Protein AF-A0A2G2ZIA5-F1 (afdb_monomer_lite)

Secondary structure (DSSP, 8-state):
--------PPP------------HHHHHHHHHHHHHHHHHHHHHHH-------HHHH-S-TT----TT-PPPPPPPP-SSS-HHHHHHHHHHHHHHTT--HHHHHHHHHHHH-TT---

Sequence (118 aa):
MTGPYDYTQPPEFTPNTKKPVMTEEQEEMARKLRSLKLTMKNLQGLWGYKGVSYKDLCMFPGVHLPLSFKMPTFEKYDRHGDPVAHLRCYYNQLRG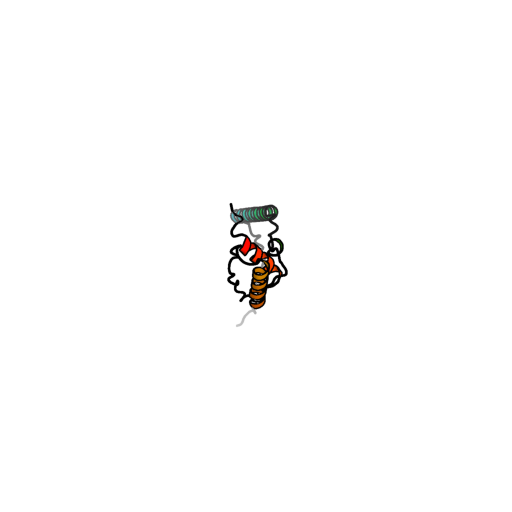AGGKEELLMEYFGKSLLGLASE

pLDDT: mean 73.49, std 13.38, range [38.44, 96.75]

Radius of gyration: 37.95 Å; chains: 1; bounding box: 78×67×93 Å

Foldseek 3Di:
DDDDDDPDDDPPPDVPPPPPPQDPVNVVVVVVVVVVVVVVVVVVVVPPPPDCDPVNVDPCPPDDDDPPQDDDDADQDPVPDDPVVSLVVLVVRCVVSVHDPVVSVVVVVVSVCPPVPD

Structure (mmCIF, N/CA/C/O backbone):
data_AF-A0A2G2ZIA5-F1
#
_entry.id   AF-A0A2G2ZIA5-F1
#
loop_
_atom_site.group_PDB
_atom_site.id
_atom_site.type_symbol
_atom_site.label_atom_id
_atom_site.label_alt_id
_atom_site.label_comp_id
_atom_site.label_asym_id
_atom_site.label_entity_id
_atom_site.label_seq_id
_atom_site.pdbx_PDB_ins_code
_atom_site.Cartn_x
_atom_site.Cartn_y
_atom_site.Cartn_z
_atom_site.occupancy
_atom_site.B_iso_or_equiv
_atom_site.auth_seq_id
_atom_site.auth_comp_id
_atom_site.auth_asym_id
_atom_site.auth_atom_id
_atom_site.pdbx_PDB_model_num
ATOM 1 N N . MET A 1 1 ? -57.694 -44.544 72.932 1.00 44.03 1 MET A N 1
ATOM 2 C CA . MET A 1 1 ? -56.798 -45.004 71.850 1.00 44.03 1 MET A CA 1
ATOM 3 C C . MET A 1 1 ? -57.241 -44.316 70.568 1.00 44.03 1 MET A C 1
ATOM 5 O O . MET A 1 1 ? -58.412 -44.459 70.253 1.00 44.03 1 MET A O 1
ATOM 9 N N . THR A 1 2 ? -56.323 -43.573 69.917 1.00 44.09 2 THR A N 1
ATOM 10 C CA . THR A 1 2 ? -56.300 -43.163 68.482 1.00 44.09 2 THR A CA 1
ATOM 11 C C . THR A 1 2 ? -57.557 -42.461 67.946 1.00 44.09 2 THR A C 1
ATOM 13 O O . THR A 1 2 ? -58.567 -43.115 67.755 1.00 44.09 2 THR A O 1
ATOM 16 N N . GLY A 1 3 ? -57.635 -41.160 67.654 1.00 44.75 3 GLY A N 1
ATOM 17 C CA . GLY A 1 3 ? -56.676 -40.130 67.225 1.00 44.75 3 GLY A CA 1
ATOM 18 C C . GLY A 1 3 ? -57.367 -39.397 66.051 1.00 44.75 3 GLY A C 1
ATOM 19 O O . GLY A 1 3 ? -57.816 -40.097 65.142 1.00 44.75 3 GLY A O 1
ATOM 20 N N . PRO A 1 4 ? -57.581 -38.066 66.067 1.00 55.78 4 PRO A N 1
ATOM 21 C CA . PRO A 1 4 ? -58.306 -37.393 64.995 1.00 55.78 4 PRO A CA 1
ATOM 22 C C . PRO A 1 4 ? -57.363 -37.217 63.802 1.00 55.78 4 PRO A C 1
ATOM 24 O O . PRO A 1 4 ? -56.199 -36.873 63.972 1.00 55.78 4 PRO A O 1
ATOM 27 N N . TYR A 1 5 ? -57.840 -37.509 62.597 1.00 58.75 5 TYR A N 1
ATOM 28 C CA . TYR A 1 5 ? -57.057 -37.315 61.383 1.00 58.75 5 TYR A CA 1
ATOM 29 C C . TYR A 1 5 ? -56.827 -35.815 61.160 1.00 58.75 5 TYR A C 1
ATOM 31 O O . TYR A 1 5 ? -57.718 -35.107 60.694 1.00 58.75 5 TYR A O 1
ATOM 39 N N . ASP A 1 6 ? -55.629 -35.350 61.506 1.00 56.41 6 ASP A N 1
ATOM 40 C CA . ASP A 1 6 ? -55.107 -34.032 61.167 1.00 56.41 6 ASP A CA 1
ATOM 41 C C . ASP A 1 6 ? -54.881 -33.956 59.649 1.00 56.41 6 ASP A C 1
ATOM 43 O O . ASP A 1 6 ? -53.838 -34.355 59.129 1.00 56.41 6 ASP A O 1
ATOM 47 N N . TYR A 1 7 ? -55.871 -33.451 58.912 1.00 56.53 7 TYR A N 1
ATOM 48 C CA . TYR A 1 7 ? -55.628 -32.953 57.561 1.00 56.53 7 TYR A CA 1
ATOM 49 C C . TYR A 1 7 ? -55.080 -31.533 57.665 1.00 56.53 7 TYR A C 1
ATOM 51 O O . TYR A 1 7 ? -55.816 -30.560 57.813 1.00 56.53 7 TYR A O 1
ATOM 59 N N . THR A 1 8 ? -53.755 -31.442 57.604 1.00 60.22 8 THR A N 1
ATOM 60 C CA . THR A 1 8 ? -52.999 -30.197 57.498 1.00 60.22 8 THR A CA 1
ATOM 61 C C . THR A 1 8 ? -53.500 -29.378 56.309 1.00 60.22 8 THR A C 1
ATOM 63 O O . THR A 1 8 ? -53.363 -29.781 55.153 1.00 60.22 8 THR A O 1
ATOM 66 N N . GLN A 1 9 ? -54.075 -28.214 56.603 1.00 64.56 9 GLN A N 1
ATOM 67 C CA . GLN A 1 9 ? -54.404 -27.189 55.617 1.00 64.56 9 GLN A CA 1
ATOM 68 C C . GLN A 1 9 ? -53.113 -26.785 54.872 1.00 64.56 9 GLN A C 1
ATOM 70 O O . GLN A 1 9 ? -52.091 -26.563 55.532 1.00 64.56 9 GLN A O 1
ATOM 75 N N . PRO A 1 10 ? -53.102 -26.689 53.528 1.00 58.25 10 PRO A N 1
ATOM 76 C CA . PRO A 1 10 ? -51.936 -26.188 52.809 1.00 58.25 10 PRO A CA 1
ATOM 77 C C . PRO A 1 10 ? -51.622 -24.765 53.290 1.00 58.25 10 PRO A C 1
ATOM 79 O O . PRO A 1 10 ? -52.564 -24.008 53.538 1.00 58.25 10 PRO A O 1
ATOM 82 N N . PRO A 1 11 ? -50.343 -24.366 53.412 1.00 58.22 11 PRO A N 1
ATOM 83 C CA . PRO A 1 11 ? -50.010 -22.999 53.775 1.00 58.22 11 PRO A CA 1
ATOM 84 C C . PRO A 1 11 ? -50.631 -22.063 52.739 1.00 58.22 11 PRO A C 1
ATOM 86 O O . PRO A 1 11 ? -50.293 -22.133 51.555 1.00 58.22 11 PRO A O 1
ATOM 89 N N . GLU A 1 12 ? -51.556 -21.206 53.167 1.00 54.38 12 GLU A N 1
ATOM 90 C CA . GLU A 1 12 ? -52.046 -20.142 52.306 1.00 54.38 12 GLU A CA 1
ATOM 91 C C . GLU A 1 12 ? -50.870 -19.213 52.009 1.00 54.38 12 GLU A C 1
ATOM 93 O O . GLU A 1 12 ? -50.398 -18.465 52.869 1.00 54.38 12 GLU A O 1
ATOM 98 N N . PHE A 1 13 ? -50.352 -19.290 50.784 1.00 53.44 13 PHE A N 1
ATOM 99 C CA . PHE A 1 13 ? -49.392 -18.321 50.287 1.00 53.44 13 PHE A CA 1
ATOM 100 C C . PHE A 1 13 ? -50.121 -16.994 50.122 1.00 53.44 13 PHE A C 1
ATOM 102 O O . PHE A 1 13 ? -50.639 -16.683 49.053 1.00 53.44 13 PHE A O 1
ATOM 109 N N . THR A 1 14 ? -50.150 -16.188 51.180 1.00 50.59 14 THR A N 1
ATOM 110 C CA . THR A 1 14 ? -50.471 -14.771 51.048 1.00 50.59 14 THR A CA 1
ATOM 111 C C . THR A 1 14 ? -49.442 -14.164 50.090 1.00 50.59 14 THR A C 1
ATOM 113 O O . THR A 1 14 ? -48.246 -14.187 50.417 1.00 50.59 14 THR A O 1
ATOM 116 N N . PRO A 1 15 ? -49.835 -13.607 48.928 1.00 49.78 15 PRO A N 1
ATOM 117 C CA . PRO A 1 15 ? -48.929 -12.823 48.111 1.00 49.78 15 PRO A CA 1
ATOM 118 C C . PRO A 1 15 ? -48.665 -11.543 48.896 1.00 49.78 15 PRO A C 1
ATOM 120 O O . PRO A 1 15 ? -49.429 -10.579 48.829 1.00 49.78 15 PRO A O 1
ATOM 123 N N . ASN A 1 16 ? -47.610 -11.556 49.712 1.00 50.12 16 ASN A N 1
ATOM 124 C CA . ASN A 1 16 ? -47.119 -10.369 50.389 1.00 50.12 16 ASN A CA 1
ATOM 125 C C . ASN A 1 16 ? -46.622 -9.412 49.308 1.00 50.12 16 ASN A C 1
ATOM 127 O O . ASN A 1 16 ? -45.446 -9.372 48.954 1.00 50.12 16 ASN A O 1
ATOM 131 N N . THR A 1 17 ? -47.556 -8.639 48.765 1.00 52.62 17 THR A N 1
ATOM 132 C CA . THR A 1 17 ? -47.292 -7.552 47.839 1.00 52.62 17 THR A CA 1
ATOM 133 C C . THR A 1 17 ? -46.796 -6.384 48.680 1.00 52.62 17 THR A C 1
ATOM 135 O O . THR A 1 17 ? -47.469 -5.368 48.843 1.00 52.62 17 THR A O 1
ATOM 138 N N . LYS A 1 18 ? -45.601 -6.533 49.265 1.00 56.19 18 LYS A N 1
ATOM 139 C CA . LYS A 1 18 ? -44.819 -5.372 49.672 1.00 56.19 18 LYS A CA 1
ATOM 140 C C . LYS A 1 18 ? -44.463 -4.669 48.371 1.00 56.19 18 LYS A C 1
ATOM 142 O O . LYS A 1 18 ? -43.580 -5.116 47.644 1.00 56.19 18 LYS A O 1
ATOM 147 N N . LYS A 1 19 ? -45.202 -3.604 48.045 1.00 64.25 19 LYS A N 1
ATOM 148 C CA . LYS A 1 19 ? -44.766 -2.653 47.021 1.00 64.25 19 LYS A CA 1
ATOM 149 C C . LYS A 1 19 ? -43.321 -2.285 47.376 1.00 64.25 19 LYS A C 1
ATOM 151 O O . LYS A 1 19 ? -43.102 -1.912 48.532 1.00 64.25 19 LYS A O 1
ATOM 156 N N . PRO A 1 20 ? -42.343 -2.441 46.470 1.00 59.84 20 PRO A N 1
ATOM 157 C CA . PRO A 1 20 ? -40.983 -2.046 46.779 1.00 59.84 20 PRO A CA 1
ATOM 158 C C . PRO A 1 20 ? -41.014 -0.543 47.047 1.00 59.84 20 PRO A C 1
ATOM 160 O O . PRO A 1 20 ? -41.291 0.255 46.153 1.00 59.84 20 PRO A O 1
ATOM 163 N N . VAL A 1 21 ? -40.822 -0.169 48.309 1.00 64.25 21 VAL A N 1
ATOM 164 C CA . VAL A 1 21 ? -40.564 1.215 48.682 1.00 64.25 21 VAL A CA 1
ATOM 165 C C . VAL A 1 21 ? -39.205 1.520 48.075 1.00 64.25 21 VAL A C 1
ATOM 167 O O . VAL A 1 21 ? -38.193 0.988 48.527 1.00 64.25 21 VAL A O 1
ATOM 170 N N . MET A 1 22 ? -39.193 2.285 46.985 1.00 61.56 22 MET A N 1
ATOM 171 C CA . MET A 1 22 ? -37.944 2.783 46.428 1.00 61.56 22 MET A CA 1
ATOM 172 C C . MET A 1 22 ? -37.292 3.664 47.486 1.00 61.56 22 MET A C 1
ATOM 174 O O . MET A 1 22 ? -37.885 4.642 47.938 1.00 61.56 22 MET A O 1
ATOM 178 N N . THR A 1 23 ? -36.089 3.288 47.902 1.00 81.00 23 THR A N 1
ATOM 179 C CA . THR A 1 23 ? -35.268 4.135 48.759 1.00 81.00 23 THR A CA 1
ATOM 180 C C . THR A 1 23 ? -34.787 5.344 47.963 1.00 81.00 23 THR A C 1
ATOM 182 O O . THR A 1 23 ? -34.637 5.286 46.739 1.00 81.00 23 THR A O 1
ATOM 185 N N . GLU A 1 24 ? -34.533 6.448 48.658 1.00 85.44 24 GLU A N 1
ATOM 186 C CA . GLU A 1 24 ? -34.056 7.702 48.063 1.00 85.44 24 GLU A CA 1
ATOM 187 C C . GLU A 1 24 ? -32.786 7.492 47.214 1.00 85.44 24 GLU A C 1
ATOM 189 O O . GLU A 1 24 ? -32.669 8.024 46.108 1.00 85.44 24 GLU A O 1
ATOM 194 N N . GLU A 1 25 ? -31.903 6.590 47.653 1.00 86.81 25 GLU A N 1
ATOM 195 C CA . GLU A 1 25 ? -30.714 6.155 46.910 1.00 86.81 25 GLU A CA 1
ATOM 196 C C . GLU A 1 25 ? -31.043 5.468 45.573 1.00 86.81 25 GLU A C 1
ATOM 198 O O . GLU A 1 25 ? -30.358 5.692 44.571 1.00 86.81 25 GLU A O 1
ATOM 203 N N . GLN A 1 26 ? -32.098 4.645 45.513 1.00 87.94 26 GLN A N 1
ATOM 204 C CA . GLN A 1 26 ? -32.513 4.002 44.261 1.00 87.94 26 GLN A CA 1
ATOM 205 C C . GLN A 1 26 ? -33.104 5.007 43.276 1.00 87.94 26 GLN A C 1
ATOM 207 O O . GLN A 1 26 ? -32.893 4.887 42.066 1.00 87.94 26 GLN A O 1
ATOM 212 N N . GLU A 1 27 ? -33.812 6.023 43.767 1.00 90.62 27 GLU A N 1
ATOM 213 C CA . GLU A 1 27 ? -34.325 7.087 42.912 1.00 90.62 27 GLU A CA 1
ATOM 214 C C . GLU A 1 27 ? -33.198 7.981 42.384 1.00 90.62 27 GLU A C 1
ATOM 216 O O . GLU A 1 27 ? -33.184 8.324 41.197 1.00 90.62 27 GLU A O 1
ATOM 221 N N . GLU A 1 28 ? -32.215 8.304 43.227 1.00 93.44 28 GLU A N 1
ATOM 222 C CA . GLU A 1 28 ? -31.020 9.042 42.826 1.00 93.44 28 GLU A CA 1
ATOM 223 C C . GLU A 1 28 ? -30.207 8.258 41.786 1.00 93.44 28 GLU A C 1
ATOM 225 O O . GLU A 1 28 ? -29.820 8.814 40.754 1.00 93.44 28 GLU A O 1
ATOM 230 N N . MET A 1 29 ? -30.012 6.952 41.992 1.00 94.62 29 MET A N 1
ATOM 231 C CA . MET A 1 29 ? -29.349 6.070 41.030 1.00 94.62 29 MET A CA 1
ATOM 232 C C . MET A 1 29 ? -30.111 6.021 39.702 1.00 94.62 29 MET A C 1
ATOM 234 O O . MET A 1 29 ? -29.510 6.159 38.634 1.00 94.62 29 MET A O 1
ATOM 238 N N . ALA A 1 30 ? -31.439 5.903 39.743 1.00 94.12 30 ALA A N 1
ATOM 239 C CA . ALA A 1 30 ? -32.270 5.931 38.545 1.00 94.12 30 ALA A CA 1
ATOM 240 C C . ALA A 1 30 ? -32.192 7.291 37.828 1.00 94.12 30 ALA A C 1
ATOM 242 O O . ALA A 1 30 ? -32.153 7.346 36.597 1.00 94.12 30 ALA A O 1
ATOM 243 N N . ARG A 1 31 ? -32.123 8.398 38.576 1.00 95.56 31 ARG A N 1
ATOM 244 C CA . ARG A 1 31 ? -31.954 9.757 38.042 1.00 95.56 31 ARG A CA 1
ATOM 245 C C . ARG A 1 31 ? -30.588 9.925 37.375 1.00 95.56 31 ARG A C 1
ATOM 247 O O . ARG A 1 31 ? -30.530 10.421 36.251 1.00 95.56 31 ARG A O 1
ATOM 254 N N . LYS A 1 32 ? -29.516 9.437 38.007 1.00 96.31 32 LYS A N 1
ATOM 255 C CA . LYS A 1 32 ? -28.155 9.408 37.447 1.00 96.31 32 LYS A CA 1
ATOM 256 C C . LYS A 1 32 ? -28.082 8.552 36.184 1.00 96.31 32 LYS A C 1
ATOM 258 O O . LYS A 1 32 ? -27.518 9.000 35.192 1.00 96.31 32 LYS A O 1
ATOM 263 N N . LEU A 1 33 ? -28.717 7.380 36.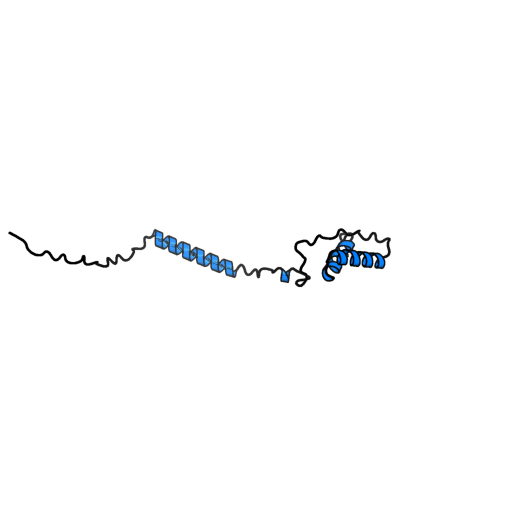170 1.00 96.75 33 LEU A N 1
ATOM 264 C CA . LEU A 1 33 ? -28.756 6.503 34.996 1.00 96.75 33 LEU A CA 1
ATOM 265 C C . LEU A 1 33 ? -29.517 7.142 33.826 1.00 96.75 33 LEU A C 1
ATOM 267 O O . LEU A 1 33 ? -29.067 7.077 32.683 1.00 96.75 33 LEU A O 1
ATOM 271 N N . ARG A 1 34 ? -30.656 7.793 34.101 1.00 96.56 34 ARG A N 1
ATOM 272 C CA . ARG A 1 34 ? -31.407 8.555 33.089 1.00 96.56 34 ARG A CA 1
ATOM 273 C C . ARG A 1 34 ? -30.588 9.720 32.542 1.00 96.56 34 ARG A C 1
ATOM 275 O O . ARG A 1 34 ? -30.573 9.908 31.328 1.00 96.56 34 ARG A O 1
ATOM 282 N N . SER A 1 35 ? -29.898 10.448 33.421 1.00 96.62 35 SER A N 1
ATOM 283 C CA . SER A 1 35 ? -28.995 11.536 33.044 1.00 96.62 35 SER A CA 1
ATOM 284 C C . SER A 1 35 ? -27.883 11.020 32.133 1.00 96.62 35 SER A C 1
ATOM 286 O O . SER A 1 35 ? -27.799 11.448 30.990 1.00 96.62 35 SER A O 1
ATOM 288 N N . LEU A 1 36 ? -27.141 9.993 32.561 1.00 96.12 36 LEU A N 1
ATOM 289 C CA . LEU A 1 36 ? -26.069 9.372 31.780 1.00 96.12 36 LEU A CA 1
ATOM 290 C C . LEU A 1 36 ? -26.551 8.882 30.406 1.00 96.12 36 LEU A C 1
ATOM 292 O O . LEU A 1 36 ? -25.907 9.137 29.389 1.00 96.12 36 LEU A O 1
ATOM 296 N N . LYS A 1 37 ? -27.713 8.219 30.355 1.00 94.88 37 LYS A N 1
ATOM 297 C CA . LYS A 1 37 ? -28.325 7.750 29.104 1.00 94.88 37 LYS A CA 1
ATOM 298 C C . LYS A 1 37 ? -28.661 8.907 28.160 1.00 94.88 37 LYS A C 1
ATOM 300 O O . LYS A 1 37 ? -28.514 8.760 26.947 1.00 94.88 37 LYS A O 1
ATOM 305 N N . LEU A 1 38 ? -29.125 10.036 28.695 1.00 93.75 38 LEU A N 1
ATOM 306 C CA . LEU A 1 38 ? -29.394 11.239 27.911 1.00 93.75 38 LEU A CA 1
ATOM 307 C C . LEU A 1 38 ? -28.090 11.846 27.380 1.00 93.75 38 LEU A C 1
ATOM 309 O O . LEU A 1 38 ? -28.017 12.165 26.196 1.00 93.75 38 LEU A O 1
ATOM 313 N N . THR A 1 39 ? -27.042 11.916 28.206 1.00 93.25 39 THR A N 1
ATOM 314 C CA . THR A 1 39 ? -25.719 12.399 27.786 1.00 93.25 39 THR A CA 1
ATOM 315 C C . THR A 1 39 ? -25.150 11.550 26.652 1.00 93.25 39 THR A C 1
ATOM 317 O O . THR A 1 39 ? -24.683 12.096 25.658 1.00 93.25 39 THR A O 1
ATOM 320 N N . MET A 1 40 ? -25.256 10.219 26.740 1.00 87.50 40 MET A N 1
ATOM 321 C CA . MET A 1 40 ? -24.810 9.308 25.678 1.00 87.50 40 MET A CA 1
ATOM 322 C C . MET A 1 40 ? -25.582 9.509 24.368 1.00 87.50 40 MET A C 1
ATOM 324 O O . MET A 1 40 ? -24.972 9.540 23.303 1.00 87.50 40 MET A O 1
ATOM 328 N N . LYS A 1 41 ? -26.909 9.687 24.426 1.00 87.25 41 LYS A N 1
ATOM 329 C CA . LYS A 1 41 ? -27.728 9.973 23.234 1.00 87.25 41 LYS A CA 1
ATOM 330 C C . LYS A 1 41 ? -27.352 11.304 22.581 1.00 87.25 41 LYS A C 1
ATOM 332 O O . LYS A 1 41 ? -27.237 11.370 21.361 1.00 87.25 41 LYS A O 1
ATOM 337 N N . ASN A 1 42 ? -27.125 12.339 23.388 1.00 86.44 42 ASN A N 1
ATOM 338 C CA . ASN A 1 42 ? -26.715 13.654 22.897 1.00 86.44 42 ASN A CA 1
ATOM 339 C C . ASN A 1 42 ? -25.321 13.601 22.256 1.00 86.44 42 ASN A C 1
ATOM 341 O O . ASN A 1 42 ? -25.116 14.174 21.190 1.00 86.44 42 ASN A O 1
ATOM 345 N N . LEU A 1 43 ? -24.385 12.858 22.857 1.00 83.62 43 LEU A N 1
ATOM 346 C CA . LEU A 1 43 ? -23.059 12.627 22.283 1.00 83.62 43 LEU A CA 1
ATOM 347 C C . LEU A 1 43 ? -23.129 11.841 20.971 1.00 83.62 43 LEU A C 1
ATOM 349 O O . LEU A 1 43 ? -22.408 12.176 20.044 1.00 83.62 43 LEU A O 1
ATOM 353 N N . GLN A 1 44 ? 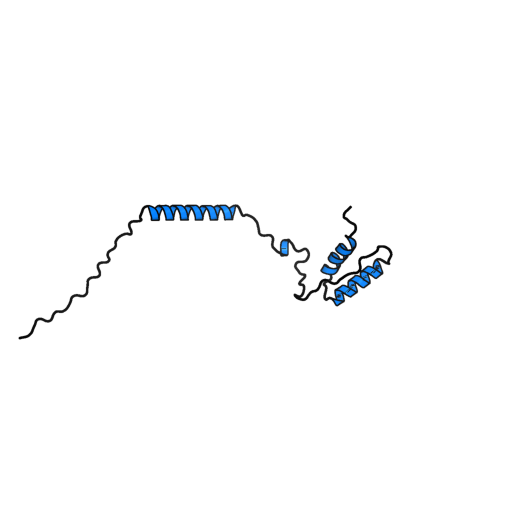-24.016 10.851 20.849 1.00 74.75 44 GLN A N 1
ATOM 354 C CA . GLN A 1 44 ? -24.185 10.080 19.613 1.00 74.75 44 GLN A CA 1
ATOM 355 C C . GLN A 1 44 ? -24.731 10.933 18.453 1.00 74.75 44 GLN A C 1
ATOM 357 O O . GLN A 1 44 ? -24.354 10.710 17.307 1.00 74.75 44 GLN A O 1
ATOM 362 N N . GLY A 1 45 ? -25.577 11.929 18.746 1.00 67.69 45 GLY A N 1
ATOM 363 C CA . GLY A 1 45 ? -26.047 12.915 17.764 1.00 67.69 45 GLY A CA 1
ATOM 364 C C . GLY A 1 45 ? -25.009 13.987 17.408 1.00 67.69 45 GLY A C 1
ATOM 365 O O . GLY A 1 45 ? -25.018 14.492 16.289 1.00 67.69 45 GLY A O 1
ATOM 366 N N . LEU A 1 46 ? -24.099 14.315 18.335 1.00 67.75 46 LEU A N 1
ATOM 367 C CA . LEU A 1 46 ? -22.997 15.260 18.111 1.00 67.75 46 LEU A CA 1
ATOM 368 C C . LEU A 1 46 ? -21.804 14.603 17.397 1.00 67.75 46 LEU A C 1
ATOM 370 O O . LEU A 1 46 ? -21.114 15.247 16.611 1.00 67.75 46 LEU A O 1
ATOM 374 N N . TRP A 1 47 ? -21.596 13.303 17.624 1.00 59.84 47 TRP A N 1
ATOM 375 C CA . TRP A 1 47 ? -20.618 12.455 16.944 1.00 59.84 47 TRP A CA 1
ATOM 376 C C . TRP A 1 47 ? -21.103 12.100 15.531 1.00 59.84 47 TRP A C 1
ATOM 378 O O . TRP A 1 47 ? -21.075 10.946 15.111 1.00 59.84 47 TRP A O 1
ATOM 388 N N . GLY A 1 48 ? -21.527 13.109 14.765 1.00 60.66 48 GLY A N 1
ATOM 389 C CA . GLY A 1 48 ? -21.864 13.024 13.342 1.00 60.66 48 GLY A CA 1
ATOM 390 C C . GLY A 1 48 ? -20.659 12.719 12.446 1.00 60.66 48 GLY A C 1
ATOM 391 O O . GLY A 1 48 ? -20.678 13.020 11.254 1.00 60.66 48 GLY A O 1
ATOM 392 N N . TYR A 1 49 ? -19.597 12.129 12.999 1.00 63.53 49 TYR A N 1
ATOM 393 C CA . TYR A 1 49 ? -18.498 11.579 12.232 1.00 63.53 49 TYR A CA 1
ATOM 394 C C . TYR A 1 49 ? -19.039 10.356 11.505 1.00 63.53 49 TYR A C 1
ATOM 396 O O . TYR A 1 49 ? -19.060 9.239 12.025 1.00 63.53 49 TYR A O 1
ATOM 404 N N . LYS A 1 50 ? -19.505 10.581 10.277 1.00 70.69 50 LYS A N 1
ATOM 405 C CA . LYS A 1 50 ? -19.630 9.521 9.290 1.00 70.69 50 LYS A CA 1
ATOM 406 C C . LYS A 1 50 ? -18.238 8.909 9.184 1.00 70.69 50 LYS A C 1
ATOM 408 O O . LYS A 1 50 ? -17.328 9.546 8.659 1.00 70.69 50 LYS A O 1
ATOM 413 N N . GLY A 1 51 ? -18.053 7.750 9.817 1.00 74.12 51 GLY A N 1
ATOM 414 C CA . GLY A 1 51 ? -16.765 7.075 9.851 1.00 74.12 51 GLY A CA 1
ATOM 415 C C . GLY A 1 51 ? -16.261 6.951 8.424 1.00 74.12 51 GLY A C 1
ATOM 416 O O . GLY A 1 51 ? -16.980 6.441 7.566 1.00 74.12 51 GLY A O 1
ATOM 417 N N . VAL A 1 52 ? -15.075 7.489 8.163 1.00 78.19 52 VAL A N 1
ATOM 418 C CA . VAL A 1 52 ? -14.480 7.393 6.837 1.00 78.19 52 VAL A CA 1
ATOM 419 C C . VAL A 1 52 ? -14.112 5.927 6.640 1.00 78.19 52 VAL A C 1
ATOM 421 O O . VAL A 1 52 ? -13.321 5.370 7.404 1.00 78.19 52 VAL A O 1
ATOM 424 N N . SER A 1 53 ? -14.756 5.262 5.685 1.00 83.06 53 SER A N 1
ATOM 425 C CA . SER A 1 53 ? -14.481 3.857 5.414 1.00 83.06 53 SER A CA 1
ATOM 426 C C . SER A 1 53 ? -13.170 3.716 4.642 1.00 83.06 53 SER A C 1
ATOM 428 O O . SER A 1 53 ? -12.709 4.652 3.989 1.00 83.06 53 SER A O 1
ATOM 430 N N . TYR A 1 54 ? -12.589 2.513 4.638 1.00 75.62 54 TYR A N 1
ATOM 431 C CA . TYR A 1 54 ? -11.458 2.208 3.755 1.00 75.62 54 TYR A CA 1
ATOM 432 C C . TYR A 1 54 ? -11.755 2.590 2.298 1.00 75.62 54 TYR A C 1
ATOM 434 O O . TYR A 1 54 ? -10.880 3.100 1.613 1.00 75.62 54 TYR A O 1
ATOM 442 N N . LYS A 1 55 ? -12.997 2.402 1.834 1.00 78.44 55 LYS A N 1
ATOM 443 C CA . LYS A 1 55 ? -13.395 2.740 0.462 1.00 78.44 55 LYS A CA 1
ATOM 444 C C . LYS A 1 55 ? -13.436 4.245 0.199 1.00 78.44 55 LYS A C 1
ATOM 446 O O . LYS A 1 55 ? -13.230 4.638 -0.938 1.00 78.44 55 LYS A O 1
ATOM 451 N N . ASP A 1 56 ? -13.678 5.054 1.227 1.00 82.69 56 ASP A N 1
ATOM 452 C CA . ASP A 1 56 ? -13.670 6.517 1.120 1.00 82.69 56 ASP A CA 1
ATOM 453 C C . ASP A 1 56 ? -12.234 7.079 1.124 1.00 82.69 56 ASP A C 1
ATOM 455 O O . ASP A 1 56 ? -11.993 8.157 0.591 1.00 82.69 56 ASP A O 1
ATOM 459 N N . LEU A 1 57 ? -11.276 6.348 1.712 1.00 80.62 57 LEU A N 1
ATOM 460 C CA . LEU A 1 57 ? -9.851 6.718 1.748 1.00 80.62 57 LEU A CA 1
ATOM 461 C C . LEU A 1 57 ? -9.030 6.118 0.601 1.00 80.62 57 LEU A C 1
ATOM 463 O O . LEU A 1 57 ? -7.977 6.646 0.250 1.00 80.62 57 LEU A O 1
ATOM 467 N N . CYS A 1 58 ? -9.446 4.973 0.066 1.00 76.81 58 CYS A N 1
ATOM 468 C CA . CYS A 1 58 ? -8.659 4.220 -0.897 1.00 76.81 58 CYS A CA 1
ATOM 469 C C . CYS A 1 58 ? -8.847 4.775 -2.312 1.00 76.81 58 CYS A C 1
ATOM 471 O O . CYS A 1 58 ? -9.958 4.778 -2.834 1.00 76.81 58 CYS A O 1
ATOM 473 N N . MET A 1 59 ? -7.746 5.147 -2.973 1.00 79.62 59 MET A N 1
ATOM 474 C CA . MET A 1 59 ? -7.758 5.521 -4.395 1.00 79.62 59 MET A CA 1
ATOM 475 C C . MET A 1 59 ? -8.143 4.349 -5.315 1.00 79.62 59 MET A C 1
ATOM 477 O O . MET A 1 59 ? -8.642 4.571 -6.414 1.00 79.62 59 MET A O 1
ATOM 481 N N . PHE A 1 60 ? -7.960 3.102 -4.860 1.00 74.38 60 PHE A N 1
ATOM 482 C CA . PHE A 1 60 ? -8.181 1.894 -5.659 1.00 74.38 60 PHE A CA 1
ATOM 483 C C . PHE A 1 60 ? -8.935 0.800 -4.884 1.00 74.38 60 PHE A C 1
ATOM 485 O O . PHE A 1 60 ? -8.372 -0.249 -4.561 1.00 74.38 60 PHE A O 1
ATOM 492 N N . PRO A 1 61 ? -10.236 0.982 -4.604 1.00 71.50 61 PRO A N 1
ATOM 493 C CA . PRO A 1 61 ? -11.004 0.066 -3.756 1.00 71.50 61 PRO A CA 1
ATOM 494 C C . PRO A 1 61 ? -11.199 -1.348 -4.345 1.00 71.50 61 PRO A C 1
ATOM 496 O O . PRO A 1 61 ? -11.666 -2.232 -3.630 1.00 71.50 61 PRO A O 1
ATOM 499 N N . GLY A 1 62 ? -10.862 -1.576 -5.625 1.00 74.94 62 GLY A N 1
ATOM 500 C CA . GLY A 1 62 ? -10.875 -2.894 -6.291 1.00 74.94 62 GLY A CA 1
ATOM 501 C C . GLY A 1 62 ? -9.524 -3.629 -6.289 1.00 74.94 62 GLY A C 1
ATOM 502 O O . GLY A 1 62 ? -9.403 -4.770 -6.761 1.00 74.94 62 GLY A O 1
ATOM 503 N N . VAL A 1 63 ? -8.475 -2.999 -5.758 1.00 74.38 63 VAL A N 1
ATOM 504 C CA . VAL A 1 63 ? -7.150 -3.608 -5.655 1.00 74.38 63 VAL A CA 1
ATOM 505 C C . VAL A 1 63 ? -7.075 -4.408 -4.360 1.00 74.38 63 VAL A C 1
ATOM 507 O O . VAL A 1 63 ? -6.972 -3.872 -3.264 1.00 74.38 63 VAL A O 1
ATOM 510 N N . HIS A 1 64 ? -7.100 -5.730 -4.504 1.00 75.75 64 HIS A N 1
ATOM 511 C CA . HIS A 1 64 ? -6.843 -6.668 -3.422 1.00 75.75 64 HIS A CA 1
ATOM 512 C C . HIS A 1 64 ? -5.430 -7.209 -3.580 1.00 75.75 64 HIS A C 1
ATOM 514 O O . HIS A 1 64 ? -5.128 -7.871 -4.576 1.00 75.75 64 HIS A O 1
ATOM 520 N N . LEU A 1 65 ? -4.580 -6.891 -2.609 1.00 72.56 65 LEU A N 1
ATOM 521 C CA . LEU A 1 65 ? -3.243 -7.450 -2.506 1.00 72.56 65 LEU A CA 1
ATOM 522 C C . LEU A 1 65 ? -3.293 -8.778 -1.740 1.00 72.56 65 LEU A C 1
ATOM 524 O O . LEU A 1 65 ? -4.006 -8.871 -0.737 1.00 72.56 65 LEU A O 1
ATOM 528 N N . PRO A 1 66 ? -2.542 -9.805 -2.174 1.00 76.44 66 PRO A N 1
ATOM 529 C CA . PRO A 1 66 ? -2.332 -11.001 -1.369 1.00 76.44 66 PRO A CA 1
ATOM 530 C C . PRO A 1 66 ? -1.739 -10.644 -0.001 1.00 76.44 66 PRO A C 1
ATOM 532 O O . PRO A 1 66 ? -0.919 -9.734 0.099 1.00 76.44 66 PRO A O 1
ATOM 535 N N . LEU A 1 67 ? -2.071 -11.410 1.042 1.00 78.38 67 LEU A N 1
ATOM 536 C CA . LEU A 1 67 ? -1.501 -11.220 2.386 1.00 78.38 67 LEU A CA 1
ATOM 537 C C . LEU A 1 67 ? 0.038 -11.325 2.398 1.00 78.38 67 LEU A C 1
ATOM 539 O O . LEU A 1 67 ? 0.705 -10.719 3.227 1.00 78.38 67 LEU A O 1
ATOM 543 N N . SER A 1 68 ? 0.602 -12.083 1.458 1.00 79.44 68 SER A N 1
ATOM 544 C CA . SER A 1 68 ? 2.040 -12.273 1.263 1.00 79.44 68 SER A CA 1
ATOM 545 C C . SER A 1 68 ? 2.678 -11.263 0.302 1.00 79.44 68 SER A C 1
ATOM 547 O O . SER A 1 68 ? 3.846 -11.437 -0.054 1.00 79.44 68 SER A O 1
ATOM 549 N N . PHE A 1 69 ? 1.946 -10.233 -0.144 1.00 77.38 69 PHE A N 1
ATOM 550 C CA . PHE A 1 69 ? 2.490 -9.229 -1.052 1.00 77.38 69 PHE A CA 1
ATOM 551 C C . PHE A 1 69 ? 3.651 -8.498 -0.384 1.00 77.38 69 PHE A C 1
ATOM 553 O O . PHE A 1 69 ? 3.489 -7.784 0.606 1.00 77.38 69 PHE A O 1
ATOM 560 N N . LYS A 1 70 ? 4.841 -8.679 -0.950 1.00 75.69 70 LYS A N 1
ATOM 561 C CA . LYS A 1 70 ? 6.011 -7.892 -0.594 1.00 75.69 70 LYS A CA 1
ATOM 562 C C . LYS A 1 70 ? 6.098 -6.737 -1.564 1.00 75.69 70 LYS A C 1
ATOM 564 O O . LYS A 1 70 ? 6.031 -6.943 -2.774 1.00 75.69 70 LYS A O 1
ATOM 569 N N . MET A 1 71 ? 6.287 -5.540 -1.022 1.00 73.38 71 MET A N 1
ATOM 570 C CA . MET A 1 71 ? 6.597 -4.394 -1.855 1.00 73.38 71 MET A CA 1
ATOM 571 C C . MET A 1 71 ? 7.900 -4.677 -2.613 1.00 73.38 71 MET A C 1
ATOM 573 O O . MET A 1 71 ? 8.902 -4.987 -1.959 1.00 73.38 71 MET A O 1
ATOM 577 N N . PRO A 1 72 ? 7.919 -4.607 -3.952 1.00 71.44 72 PRO A N 1
ATOM 578 C CA . PRO A 1 72 ? 9.162 -4.772 -4.683 1.00 71.44 72 PRO A CA 1
ATOM 579 C C . PRO A 1 72 ? 10.103 -3.603 -4.371 1.00 71.44 72 PRO A C 1
ATOM 581 O O . PRO A 1 72 ? 9.672 -2.464 -4.184 1.00 71.44 72 PRO A O 1
ATOM 584 N N . THR A 1 73 ? 11.401 -3.875 -4.294 1.00 72.81 73 THR A N 1
ATOM 585 C CA . THR A 1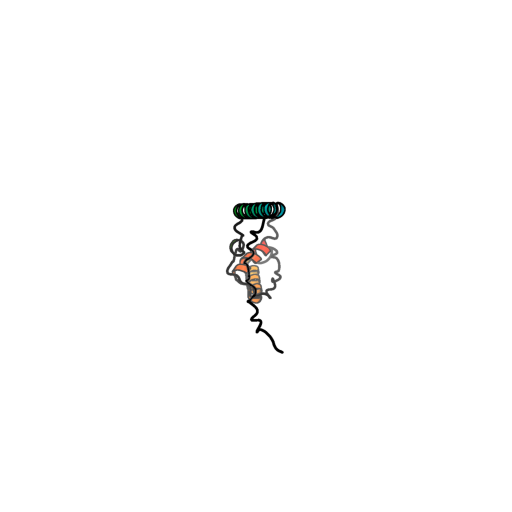 73 ? 12.420 -2.826 -4.229 1.00 72.81 73 THR A CA 1
ATOM 586 C C . THR A 1 73 ? 12.717 -2.372 -5.644 1.00 72.81 73 THR A C 1
ATOM 588 O O . THR A 1 73 ? 13.177 -3.172 -6.456 1.00 72.81 73 THR A O 1
ATOM 591 N N . PHE A 1 74 ? 12.455 -1.105 -5.937 1.00 73.19 74 PHE A N 1
ATOM 592 C CA . PHE A 1 74 ? 12.705 -0.540 -7.256 1.00 73.19 74 PHE A CA 1
ATOM 593 C C . PHE A 1 74 ? 13.970 0.290 -7.234 1.00 73.19 74 PHE A C 1
ATOM 595 O O . PHE A 1 74 ? 14.234 1.024 -6.280 1.00 73.19 74 PHE A O 1
ATOM 602 N N . GLU A 1 75 ? 14.716 0.202 -8.321 1.00 76.00 75 GLU A N 1
ATOM 603 C CA . GLU A 1 75 ? 15.791 1.134 -8.596 1.00 76.00 75 GLU A CA 1
ATOM 604 C C . GLU A 1 75 ? 15.186 2.512 -8.892 1.00 76.00 75 GLU A C 1
ATOM 606 O O . GLU A 1 75 ? 14.236 2.629 -9.669 1.00 76.00 75 GLU A O 1
ATOM 611 N N . LYS A 1 76 ? 15.682 3.556 -8.220 1.00 78.94 76 LYS A N 1
ATOM 612 C CA . LYS A 1 76 ? 15.205 4.927 -8.432 1.00 78.94 76 LYS A CA 1
ATOM 613 C C . LYS A 1 76 ? 15.633 5.387 -9.824 1.00 78.94 76 LYS A C 1
ATOM 615 O O . LYS A 1 76 ? 16.776 5.175 -10.215 1.00 78.94 76 LYS A O 1
ATOM 620 N N . TYR A 1 77 ? 14.741 6.063 -10.542 1.00 80.62 77 TYR A N 1
ATOM 621 C CA . TYR A 1 77 ? 15.098 6.678 -11.814 1.00 80.62 77 TYR A CA 1
ATOM 622 C C . TYR A 1 77 ? 16.095 7.827 -11.592 1.00 80.62 77 TYR A C 1
ATOM 624 O O . TYR A 1 77 ? 15.772 8.823 -10.941 1.00 80.62 77 TYR A O 1
ATOM 632 N N . ASP A 1 78 ? 17.305 7.687 -12.132 1.00 80.62 78 ASP A N 1
ATOM 633 C CA . ASP A 1 78 ? 18.417 8.632 -11.960 1.00 80.62 78 ASP A CA 1
ATOM 634 C C . ASP A 1 78 ? 18.360 9.845 -12.904 1.00 80.62 78 ASP A C 1
ATOM 636 O O . ASP A 1 78 ? 19.207 10.728 -12.816 1.00 80.62 78 ASP A O 1
ATOM 640 N N . ARG A 1 79 ? 17.344 9.914 -13.777 1.00 80.31 79 ARG A N 1
ATOM 641 C CA . ARG A 1 79 ? 17.152 10.936 -14.825 1.00 80.31 79 ARG A CA 1
ATOM 642 C C . ARG A 1 79 ? 18.190 10.934 -15.949 1.00 80.31 79 ARG A C 1
ATOM 644 O O . ARG A 1 79 ? 18.077 11.767 -16.847 1.00 80.31 79 ARG A O 1
ATOM 651 N N . HIS A 1 80 ? 19.151 10.018 -15.934 1.00 84.12 80 HIS A N 1
ATOM 652 C CA . HIS A 1 80 ? 20.197 9.918 -16.949 1.00 84.12 80 HIS A CA 1
ATOM 653 C C . HIS A 1 80 ? 19.942 8.778 -17.947 1.00 84.12 80 HIS A C 1
ATOM 655 O O . HIS A 1 80 ? 20.431 8.843 -19.075 1.00 84.12 80 HIS A O 1
ATOM 661 N N . GLY A 1 81 ? 19.167 7.759 -17.562 1.00 81.94 81 GLY A N 1
ATOM 662 C CA . GLY A 1 81 ? 18.744 6.666 -18.448 1.00 81.94 81 GLY A CA 1
ATOM 663 C C . GLY A 1 81 ? 17.587 7.006 -19.402 1.00 81.94 81 GLY A C 1
ATOM 664 O O . GLY A 1 81 ? 17.032 8.098 -19.372 1.00 81.94 81 GLY A O 1
ATOM 665 N N . ASP A 1 82 ? 17.188 6.044 -20.246 1.00 86.81 82 ASP A N 1
ATOM 666 C CA . ASP A 1 82 ? 15.970 6.148 -21.067 1.00 86.81 82 ASP A CA 1
ATOM 667 C C . ASP A 1 82 ? 14.711 5.963 -20.186 1.00 86.81 82 ASP A C 1
ATOM 669 O O . ASP A 1 82 ? 14.516 4.872 -19.629 1.00 86.81 82 ASP A O 1
ATOM 673 N N . PRO A 1 83 ? 13.824 6.975 -20.081 1.00 82.62 83 PRO A N 1
ATOM 674 C CA . PRO A 1 83 ? 12.602 6.878 -19.288 1.00 82.62 83 PRO A CA 1
ATOM 675 C C . PRO A 1 83 ? 11.682 5.734 -19.733 1.00 82.62 83 PRO A C 1
ATOM 677 O O . PRO A 1 83 ? 11.009 5.120 -18.902 1.00 82.62 83 PRO A O 1
ATOM 680 N N . VAL A 1 84 ? 11.641 5.429 -21.036 1.00 86.31 84 VAL A N 1
ATOM 681 C CA . VAL A 1 84 ? 10.747 4.406 -21.596 1.00 86.31 84 VAL A CA 1
ATOM 682 C C . VAL A 1 84 ? 11.262 3.007 -21.268 1.00 86.31 84 VAL A C 1
ATOM 684 O O . VAL A 1 84 ? 10.483 2.147 -20.843 1.00 86.31 84 VAL A O 1
ATOM 687 N N . ALA A 1 85 ? 12.567 2.767 -21.412 1.00 87.62 85 ALA A N 1
ATOM 688 C CA . ALA A 1 85 ? 13.196 1.530 -20.959 1.00 87.62 85 ALA A CA 1
ATOM 689 C C . ALA A 1 85 ? 13.031 1.330 -19.446 1.00 87.62 85 ALA A C 1
ATOM 691 O O . ALA A 1 85 ? 12.688 0.227 -19.012 1.00 87.62 85 ALA A O 1
ATOM 692 N N . HIS A 1 86 ? 13.199 2.392 -18.652 1.00 85.25 86 HIS A N 1
ATOM 693 C CA . HIS A 1 86 ? 13.022 2.327 -17.203 1.00 85.25 86 HIS A CA 1
ATOM 694 C C . HIS A 1 86 ? 11.581 1.950 -16.824 1.00 85.25 86 HIS A C 1
ATOM 696 O O . HIS A 1 86 ? 11.376 1.011 -16.054 1.00 85.25 86 HIS A O 1
ATOM 702 N N . LEU A 1 87 ? 10.577 2.578 -17.448 1.00 83.00 87 LEU A N 1
ATOM 703 C CA . LEU A 1 87 ? 9.164 2.233 -17.255 1.00 83.00 87 LEU A CA 1
ATOM 704 C C . LEU A 1 87 ? 8.859 0.779 -17.652 1.00 83.00 87 LEU A C 1
ATOM 706 O O . LEU A 1 87 ? 8.112 0.082 -16.966 1.00 83.00 87 LEU A O 1
ATOM 710 N N . ARG A 1 88 ? 9.459 0.285 -18.742 1.00 85.50 88 ARG A N 1
ATOM 711 C CA . ARG A 1 88 ? 9.277 -1.103 -19.190 1.00 85.50 88 ARG A CA 1
ATOM 712 C C . ARG A 1 88 ? 9.877 -2.104 -18.200 1.00 85.50 88 ARG A C 1
ATOM 714 O O . ARG A 1 88 ? 9.240 -3.112 -17.894 1.00 85.50 88 ARG A O 1
ATOM 721 N N . CYS A 1 89 ? 11.075 -1.837 -17.680 1.00 82.94 89 CYS A N 1
ATOM 722 C CA . CYS A 1 89 ? 11.679 -2.641 -16.615 1.00 82.94 89 CYS A CA 1
ATOM 723 C C . CYS A 1 89 ? 10.817 -2.632 -15.348 1.00 82.94 89 CYS A C 1
ATOM 725 O O . CYS A 1 89 ? 10.552 -3.691 -14.779 1.00 82.94 89 CYS A O 1
ATOM 727 N N . TYR A 1 90 ? 10.321 -1.458 -14.964 1.00 80.06 90 TYR A N 1
ATOM 728 C CA . TYR A 1 90 ? 9.447 -1.259 -13.814 1.00 80.06 90 TYR A CA 1
ATOM 729 C C . TYR A 1 90 ? 8.151 -2.084 -13.911 1.00 80.06 90 TYR A C 1
ATOM 731 O O . TYR A 1 90 ? 7.824 -2.854 -13.004 1.00 80.06 90 TYR A O 1
ATOM 739 N N . TYR A 1 91 ? 7.464 -2.009 -15.058 1.00 79.31 91 TYR A N 1
ATOM 740 C CA . TYR A 1 91 ? 6.276 -2.813 -15.363 1.00 79.31 91 TYR A CA 1
ATOM 741 C C . TYR A 1 91 ? 6.555 -4.318 -15.230 1.00 79.31 91 TYR A C 1
ATOM 743 O O . TYR A 1 91 ? 5.796 -5.055 -14.598 1.00 79.31 91 TYR A O 1
ATOM 751 N N . ASN A 1 92 ? 7.671 -4.788 -15.795 1.00 81.50 92 ASN A N 1
ATOM 752 C CA . ASN A 1 92 ? 8.025 -6.206 -15.774 1.00 81.50 92 ASN A CA 1
ATOM 753 C C . ASN A 1 92 ? 8.345 -6.726 -14.361 1.00 81.50 92 ASN A C 1
ATOM 755 O O . ASN A 1 92 ? 7.936 -7.842 -14.033 1.00 81.50 92 ASN A O 1
ATOM 759 N N . GLN A 1 93 ? 9.028 -5.936 -13.522 1.00 77.56 93 GLN A N 1
ATOM 760 C CA . GLN A 1 93 ? 9.340 -6.312 -12.135 1.00 77.56 93 GLN A CA 1
ATOM 761 C C . GLN A 1 93 ? 8.076 -6.461 -11.282 1.00 77.56 93 GLN A C 1
ATOM 763 O O . GLN A 1 93 ? 7.918 -7.449 -10.565 1.00 77.56 93 GLN A O 1
ATOM 768 N N . LEU A 1 94 ? 7.133 -5.526 -11.400 1.00 74.31 94 LEU A N 1
ATOM 769 C CA . LEU A 1 94 ? 5.872 -5.593 -10.662 1.00 74.31 94 LEU A CA 1
ATOM 770 C C . LEU A 1 94 ? 4.945 -6.697 -11.147 1.00 74.31 94 LEU A C 1
ATOM 772 O O . LEU A 1 94 ? 4.329 -7.370 -10.320 1.00 74.31 94 LEU A O 1
ATOM 776 N N . ARG A 1 95 ? 4.876 -6.929 -12.464 1.00 75.25 95 ARG A N 1
ATOM 777 C CA . ARG A 1 95 ? 4.134 -8.068 -13.014 1.00 75.25 95 ARG A CA 1
ATOM 778 C C . ARG A 1 95 ? 4.655 -9.388 -12.438 1.00 75.25 95 ARG A C 1
ATOM 780 O O . ARG A 1 95 ? 3.860 -10.257 -12.095 1.00 75.25 95 ARG A O 1
ATOM 787 N N . GLY A 1 96 ? 5.975 -9.519 -12.277 1.00 72.88 96 GLY A N 1
ATOM 788 C CA . GLY A 1 96 ? 6.606 -10.676 -11.632 1.00 72.88 96 GLY A CA 1
ATOM 789 C C . GLY A 1 96 ? 6.271 -10.828 -10.142 1.00 72.88 96 GLY A C 1
ATOM 790 O O . GLY A 1 96 ? 6.245 -11.945 -9.635 1.00 72.88 96 GLY A O 1
ATOM 791 N N . ALA A 1 97 ? 5.956 -9.728 -9.454 1.00 68.12 97 ALA A N 1
ATOM 792 C CA . ALA A 1 97 ? 5.559 -9.710 -8.044 1.00 68.12 97 ALA A CA 1
ATOM 793 C C . ALA A 1 97 ? 4.040 -9.864 -7.816 1.00 68.12 97 ALA A C 1
ATOM 795 O O . ALA A 1 97 ? 3.5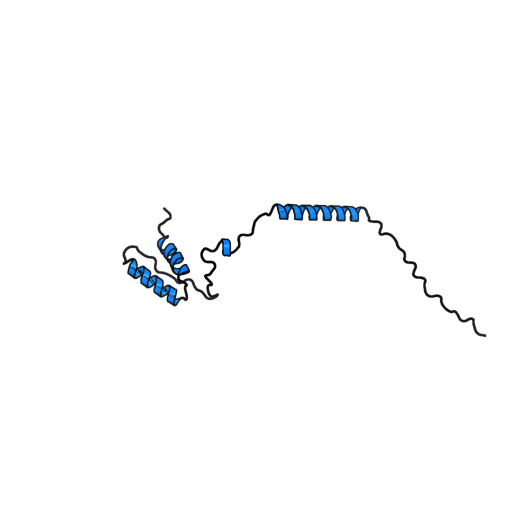72 -9.741 -6.683 1.00 68.12 97 ALA A O 1
ATOM 796 N N . GLY A 1 98 ? 3.253 -10.103 -8.873 1.00 70.81 98 GLY A N 1
ATOM 797 C CA . GLY A 1 98 ? 1.790 -10.165 -8.787 1.00 70.81 98 GLY A CA 1
ATOM 798 C C . GLY A 1 98 ? 1.124 -8.800 -8.563 1.00 70.81 98 GLY A C 1
ATOM 799 O O . GLY A 1 98 ? -0.005 -8.740 -8.076 1.00 70.81 98 GLY A O 1
ATOM 800 N N . GLY A 1 99 ? 1.821 -7.704 -8.883 1.00 68.44 99 GLY A N 1
ATOM 801 C CA . GLY A 1 99 ? 1.283 -6.348 -8.812 1.00 68.44 99 GLY A CA 1
ATOM 802 C C . GLY A 1 99 ? 0.204 -6.105 -9.871 1.00 68.44 99 GLY A C 1
ATOM 803 O O . GLY A 1 99 ? 0.333 -6.545 -11.013 1.00 68.44 99 GLY A O 1
ATOM 804 N N . LYS A 1 100 ? -0.862 -5.394 -9.489 1.00 74.19 100 LYS A N 1
ATOM 805 C CA . LYS A 1 100 ? -1.906 -4.923 -10.414 1.00 74.19 100 LYS A CA 1
ATOM 806 C C . LYS A 1 100 ? -1.497 -3.606 -11.079 1.00 74.19 100 LYS A C 1
ATOM 808 O O . LYS A 1 100 ? -0.683 -2.872 -10.519 1.00 74.19 100 LYS A O 1
ATOM 813 N N . GLU A 1 101 ? -2.077 -3.298 -12.237 1.00 73.31 101 GLU A N 1
ATOM 814 C CA . GLU A 1 101 ? -1.752 -2.101 -13.029 1.00 73.31 101 GLU A CA 1
ATOM 815 C C . GLU A 1 101 ? -1.944 -0.796 -12.242 1.00 73.31 101 GLU A C 1
ATOM 817 O O . GLU A 1 101 ? -1.127 0.118 -12.330 1.00 73.31 101 GLU A O 1
ATOM 822 N N . GLU A 1 102 ? -2.952 -0.743 -11.374 1.00 74.06 102 GLU A N 1
ATOM 823 C CA . GLU A 1 102 ? -3.228 0.422 -10.533 1.00 74.06 102 GLU A CA 1
ATOM 824 C C . GLU A 1 102 ? -2.095 0.711 -9.532 1.00 74.06 102 GLU A C 1
ATOM 826 O O . GLU A 1 102 ? -1.752 1.865 -9.278 1.00 74.06 102 GLU A O 1
ATOM 831 N N . LEU A 1 103 ? -1.448 -0.338 -9.009 1.00 73.56 103 LEU A N 1
ATOM 832 C CA . LEU A 1 103 ? -0.293 -0.207 -8.114 1.00 73.56 103 LEU A CA 1
ATOM 833 C C . LEU A 1 103 ? 0.970 0.223 -8.864 1.00 73.56 103 LEU A C 1
ATOM 835 O O . LE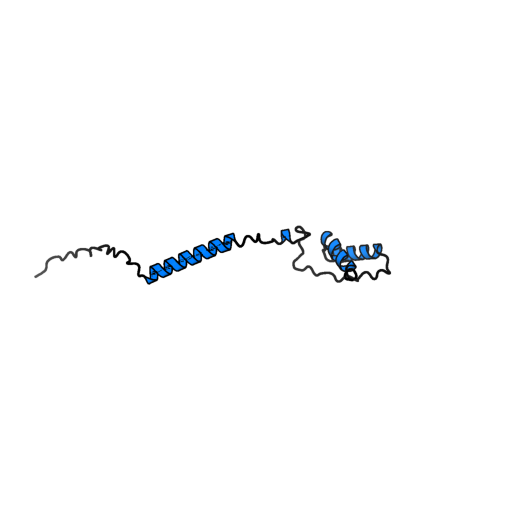U A 1 103 ? 1.831 0.872 -8.267 1.00 73.56 103 LEU A O 1
ATOM 839 N N . LEU A 1 104 ? 1.073 -0.110 -10.159 1.00 71.56 104 LEU A N 1
ATOM 840 C CA . LEU A 1 104 ? 2.180 0.339 -11.008 1.00 71.56 104 LEU A CA 1
ATOM 841 C C . LEU A 1 104 ? 2.220 1.859 -11.059 1.00 71.56 104 LEU A C 1
ATOM 843 O O . LEU A 1 104 ? 3.275 2.456 -10.879 1.00 71.56 104 LEU A O 1
ATOM 847 N N . MET A 1 105 ? 1.063 2.474 -11.294 1.00 72.50 105 MET A N 1
ATOM 848 C CA . MET A 1 105 ? 0.968 3.908 -11.529 1.00 72.50 105 MET A CA 1
ATOM 849 C C . MET A 1 105 ? 1.319 4.707 -10.270 1.00 72.50 105 MET A C 1
ATOM 851 O O . MET A 1 105 ? 2.083 5.670 -10.340 1.00 72.50 105 MET A O 1
ATOM 855 N N . GLU A 1 106 ? 0.832 4.274 -9.103 1.00 74.31 106 GLU A N 1
ATOM 856 C CA . GLU A 1 106 ? 1.121 4.966 -7.848 1.00 74.31 106 GLU A CA 1
ATOM 857 C C . GLU A 1 106 ? 2.578 4.801 -7.407 1.00 74.31 106 GLU A C 1
ATOM 859 O O . GLU A 1 106 ? 3.226 5.773 -7.009 1.00 74.31 106 GLU A O 1
ATOM 864 N N . TYR A 1 107 ? 3.119 3.584 -7.474 1.00 71.44 107 TYR A N 1
ATOM 865 C CA . TYR A 1 107 ? 4.478 3.351 -7.001 1.00 71.44 107 TYR A CA 1
ATOM 866 C C . TYR A 1 107 ? 5.515 3.923 -7.981 1.00 71.44 107 TYR A C 1
ATOM 868 O O . TYR A 1 107 ? 6.520 4.490 -7.542 1.00 71.44 107 TYR A O 1
ATOM 876 N N . PHE A 1 108 ? 5.225 3.921 -9.288 1.00 72.44 108 PHE A N 1
ATOM 877 C CA . PHE A 1 108 ? 6.016 4.662 -10.267 1.00 72.44 108 PHE A CA 1
ATOM 878 C C . PHE A 1 108 ? 6.015 6.160 -9.943 1.00 72.44 108 PHE A C 1
ATOM 880 O O . PHE A 1 108 ? 7.084 6.757 -9.821 1.00 72.44 108 PHE A O 1
ATOM 887 N N . GLY A 1 109 ? 4.844 6.750 -9.677 1.00 73.31 109 GLY A N 1
ATOM 888 C CA . GLY A 1 109 ? 4.732 8.136 -9.217 1.00 73.31 109 GLY A CA 1
ATOM 889 C C . GLY A 1 109 ? 5.590 8.424 -7.979 1.00 73.31 109 GLY A C 1
ATOM 890 O O . GLY A 1 109 ? 6.340 9.398 -7.960 1.00 73.31 109 GLY A O 1
ATOM 891 N N . LYS A 1 110 ? 5.577 7.539 -6.975 1.00 69.56 110 LYS A N 1
ATOM 892 C CA . LYS A 1 110 ? 6.420 7.667 -5.769 1.00 69.56 110 LYS A CA 1
ATOM 893 C C . LYS A 1 110 ? 7.916 7.558 -6.060 1.00 69.56 110 LYS A C 1
ATOM 895 O O . LYS A 1 110 ? 8.701 8.274 -5.444 1.00 69.56 110 LYS A O 1
ATOM 900 N N . SER A 1 111 ? 8.317 6.713 -7.009 1.00 67.19 111 SER A N 1
ATOM 901 C CA . SER A 1 111 ? 9.719 6.606 -7.433 1.00 67.19 111 SER A CA 1
ATOM 902 C C . SER A 1 111 ? 10.228 7.896 -8.098 1.00 67.19 111 SER A C 1
ATOM 904 O O . SER A 1 111 ? 11.390 8.266 -7.923 1.00 67.19 111 SER A O 1
ATOM 906 N N . LEU A 1 112 ? 9.335 8.627 -8.780 1.00 70.25 112 LEU A N 1
ATOM 907 C CA . LEU A 1 112 ? 9.610 9.931 -9.388 1.00 70.25 112 LEU A CA 1
ATOM 908 C C . LEU A 1 112 ? 9.573 11.089 -8.374 1.00 70.25 112 LEU A C 1
ATOM 910 O O . LEU A 1 112 ? 10.312 12.062 -8.527 1.00 70.25 112 LEU A O 1
ATOM 914 N N . LEU A 1 113 ? 8.743 10.982 -7.328 1.00 64.19 113 LEU A N 1
ATOM 915 C CA . LEU A 1 113 ? 8.500 12.020 -6.312 1.00 64.19 113 LEU A CA 1
ATOM 916 C C . LEU A 1 113 ? 9.665 12.274 -5.345 1.00 64.19 113 LEU A C 1
ATOM 918 O O . LEU A 1 113 ? 9.578 13.186 -4.526 1.00 64.19 113 LEU A O 1
ATOM 922 N N . GLY A 1 114 ? 10.792 11.571 -5.465 1.00 57.59 114 GLY A N 1
ATOM 923 C CA . GLY A 1 114 ? 11.997 11.851 -4.675 1.00 57.59 114 GLY A CA 1
ATOM 924 C C . GLY A 1 114 ? 12.656 13.217 -4.938 1.00 57.59 114 GLY A C 1
ATOM 925 O O . GLY A 1 114 ? 13.815 13.365 -4.558 1.00 57.59 114 GLY A O 1
ATOM 926 N N . LEU A 1 115 ? 11.976 14.138 -5.638 1.00 51.94 115 LEU A N 1
ATOM 927 C CA . LEU A 1 115 ? 12.427 15.473 -6.052 1.00 51.94 115 LEU A CA 1
ATOM 928 C C . LEU A 1 115 ? 11.296 16.535 -6.098 1.00 51.94 115 LEU A C 1
ATOM 930 O O . LEU A 1 115 ? 11.511 17.594 -6.670 1.00 51.94 115 LEU A O 1
ATOM 934 N N . ALA A 1 116 ? 10.100 16.282 -5.543 1.00 48.78 116 ALA A N 1
ATOM 935 C CA . ALA A 1 116 ? 8.995 17.266 -5.528 1.00 48.78 116 ALA A CA 1
ATOM 936 C C . ALA A 1 116 ? 8.711 17.863 -4.134 1.00 48.78 116 ALA A C 1
ATOM 938 O O . ALA A 1 116 ? 7.595 18.287 -3.848 1.00 48.78 116 ALA A O 1
ATOM 939 N N . SER A 1 117 ? 9.717 17.863 -3.260 1.00 49.75 117 SER A N 1
ATOM 940 C CA . SER A 1 117 ? 9.722 18.649 -2.028 1.00 49.75 117 SER A CA 1
ATOM 941 C C . SER A 1 117 ? 10.961 19.536 -2.057 1.00 49.75 117 SER A C 1
ATOM 943 O O . SER A 1 117 ? 11.975 19.194 -1.454 1.00 49.75 117 SER A O 1
ATOM 945 N N . GLU A 1 118 ? 10.870 20.636 -2.794 1.00 38.44 118 GLU A N 1
ATOM 946 C CA . GLU A 1 118 ? 11.688 21.837 -2.611 1.00 38.44 118 GLU A CA 1
ATOM 947 C C . GLU A 1 118 ? 10.767 23.055 -2.713 1.00 38.44 118 GLU A C 1
ATOM 949 O O . GLU A 1 118 ? 9.872 23.033 -3.593 1.00 38.44 118 GLU A O 1
#

Organism: Capsicum annuum (NCBI:txid4072)